Protein AF-A0A2E1X8Z5-F1 (afdb_monomer)

Structure (mmCIF, N/CA/C/O backbone):
data_AF-A0A2E1X8Z5-F1
#
_entry.id   AF-A0A2E1X8Z5-F1
#
loop_
_atom_site.group_PDB
_atom_site.id
_atom_site.type_symbol
_atom_site.label_atom_id
_atom_site.label_alt_id
_atom_site.label_comp_id
_atom_site.label_asym_id
_atom_site.label_entity_id
_atom_site.label_seq_id
_ato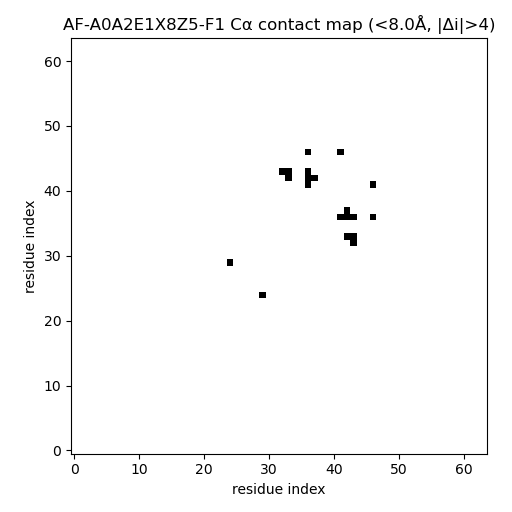m_site.pdbx_PDB_ins_code
_atom_site.Cartn_x
_atom_site.Cartn_y
_atom_site.Cartn_z
_atom_site.occupancy
_atom_site.B_iso_or_equiv
_atom_site.auth_seq_id
_atom_site.auth_comp_id
_atom_site.auth_asym_id
_atom_site.auth_atom_id
_atom_site.pdbx_PDB_model_num
ATOM 1 N N . MET A 1 1 ? -36.756 -53.065 -0.742 1.00 40.44 1 MET A N 1
ATOM 2 C CA . MET A 1 1 ? -35.418 -53.047 -0.113 1.00 40.44 1 MET A CA 1
ATOM 3 C C . MET A 1 1 ? -35.133 -51.629 0.337 1.00 40.44 1 MET A C 1
ATOM 5 O O . MET A 1 1 ? -34.924 -50.758 -0.495 1.00 40.44 1 MET A O 1
ATOM 9 N N . ALA A 1 2 ? -35.233 -51.404 1.643 1.00 51.22 2 ALA A N 1
ATOM 10 C CA . ALA A 1 2 ? -34.836 -50.168 2.294 1.00 51.22 2 ALA A CA 1
ATOM 11 C C . ALA A 1 2 ? -33.308 -50.105 2.389 1.00 51.22 2 ALA A C 1
ATOM 13 O O . ALA A 1 2 ? -32.678 -51.102 2.744 1.00 51.22 2 ALA A O 1
ATOM 14 N N . LYS A 1 3 ? -32.732 -48.934 2.122 1.00 52.44 3 LYS A N 1
ATOM 15 C CA . LYS A 1 3 ? -31.485 -48.503 2.756 1.00 52.44 3 LYS A CA 1
ATOM 16 C C . LYS A 1 3 ? -31.629 -47.034 3.144 1.00 52.44 3 LYS A C 1
ATOM 18 O O . LYS A 1 3 ? -31.616 -46.144 2.301 1.00 52.44 3 LYS A O 1
ATOM 23 N N . GLU A 1 4 ? -31.843 -46.833 4.436 1.00 47.94 4 GLU A N 1
ATOM 24 C CA . GLU A 1 4 ? -31.750 -45.566 5.153 1.00 47.94 4 GLU A CA 1
ATOM 25 C C . GLU A 1 4 ? -30.273 -45.161 5.351 1.00 47.94 4 GLU A C 1
ATOM 27 O O . GLU A 1 4 ? -29.451 -46.037 5.600 1.00 47.94 4 GLU A O 1
ATOM 32 N N . LYS A 1 5 ? -29.997 -43.847 5.192 1.00 60.78 5 LYS A N 1
ATOM 33 C CA . LYS A 1 5 ? -29.266 -42.876 6.068 1.00 60.78 5 LYS A CA 1
ATOM 34 C C . LYS A 1 5 ? -27.949 -43.314 6.766 1.00 60.78 5 LYS A C 1
ATOM 36 O O . LYS A 1 5 ? -27.853 -44.470 7.153 1.00 60.78 5 LYS A O 1
ATOM 41 N N . PRO A 1 6 ? -26.953 -42.419 7.032 1.00 53.50 6 PRO A N 1
ATOM 42 C CA . PRO A 1 6 ? -27.112 -41.153 7.795 1.00 53.50 6 PRO A CA 1
ATOM 43 C C . PRO A 1 6 ? -26.249 -39.957 7.292 1.00 53.50 6 PRO A C 1
ATOM 45 O O . PRO A 1 6 ? -25.343 -40.128 6.490 1.00 53.50 6 PRO A O 1
ATOM 48 N N . ALA A 1 7 ? -26.688 -38.701 7.437 1.00 49.28 7 ALA A N 1
ATOM 49 C CA . ALA A 1 7 ? -26.656 -37.765 8.580 1.00 49.28 7 ALA A CA 1
ATOM 50 C C . ALA A 1 7 ? -25.362 -36.926 8.699 1.00 49.28 7 ALA A C 1
ATOM 52 O O . ALA A 1 7 ? -24.268 -37.459 8.807 1.00 49.28 7 ALA A O 1
ATOM 53 N N . ASP A 1 8 ? -25.586 -35.607 8.672 1.00 55.44 8 ASP A N 1
ATOM 54 C CA . ASP A 1 8 ? -24.934 -34.518 9.415 1.00 55.44 8 ASP A CA 1
ATOM 55 C C . ASP A 1 8 ? -23.425 -34.597 9.708 1.00 55.44 8 ASP A C 1
ATOM 57 O O . ASP A 1 8 ? -22.993 -35.320 10.598 1.00 55.44 8 ASP A O 1
ATOM 61 N N . GLU A 1 9 ? -22.647 -33.701 9.091 1.00 51.19 9 GLU A N 1
ATOM 62 C CA . GLU A 1 9 ? -21.509 -33.121 9.805 1.00 51.19 9 GLU A CA 1
ATOM 63 C C . GLU A 1 9 ? -21.317 -31.648 9.426 1.00 51.19 9 GLU A C 1
ATOM 65 O O . GLU A 1 9 ? -20.853 -31.282 8.342 1.00 51.19 9 GLU A O 1
ATOM 70 N N . LYS A 1 10 ? -21.722 -30.790 10.365 1.00 52.16 10 LYS A N 1
ATOM 71 C CA . LYS A 1 10 ? -21.284 -29.404 10.554 1.00 52.16 10 LYS A CA 1
ATOM 72 C C . LYS A 1 10 ? -19.873 -29.145 10.004 1.00 52.16 10 LYS A C 1
ATOM 74 O O . LYS A 1 10 ? -18.886 -29.359 10.698 1.00 52.16 10 LYS A O 1
ATOM 79 N N . ARG A 1 11 ? -19.760 -28.531 8.826 1.00 53.25 11 ARG A N 1
ATOM 80 C CA . ARG A 1 11 ? -18.534 -27.811 8.451 1.00 53.25 11 ARG A CA 1
ATOM 81 C C . ARG A 1 11 ? -18.741 -26.335 8.712 1.00 53.25 11 ARG A C 1
ATOM 83 O O . ARG A 1 11 ? -19.250 -25.591 7.884 1.00 53.25 11 ARG A O 1
ATOM 90 N N . GLU A 1 12 ? -18.445 -26.018 9.967 1.00 52.44 12 GLU A N 1
ATOM 91 C CA . GLU A 1 12 ? -17.808 -24.807 10.466 1.00 52.44 12 GLU A CA 1
ATOM 92 C C . GLU A 1 12 ? -17.987 -23.533 9.637 1.00 52.44 12 GLU A C 1
ATOM 94 O O . GLU A 1 12 ? -17.616 -23.443 8.469 1.00 52.44 12 GLU A O 1
ATOM 99 N N . LYS A 1 13 ? -18.464 -22.494 10.328 1.00 51.31 13 LYS A N 1
ATOM 100 C CA . LYS A 1 13 ? -18.427 -21.085 9.935 1.00 51.31 13 LYS A CA 1
ATOM 101 C C . LYS A 1 13 ? -17.007 -20.692 9.490 1.00 51.31 13 LYS A C 1
ATOM 103 O O . LYS A 1 13 ? -16.251 -20.096 10.258 1.00 51.31 13 LYS A O 1
ATOM 108 N N . LYS A 1 14 ? -16.631 -20.992 8.244 1.00 52.38 14 LYS A N 1
ATOM 109 C CA . LYS A 1 14 ? -15.426 -20.460 7.612 1.00 52.38 14 LYS A CA 1
ATOM 110 C C . LYS A 1 14 ? -15.694 -18.979 7.421 1.00 52.38 14 LYS A C 1
ATOM 112 O O . LYS A 1 14 ? -16.403 -18.570 6.507 1.00 52.38 14 LYS A O 1
ATOM 117 N N . ASN A 1 15 ? -15.219 -18.215 8.402 1.00 50.94 15 ASN A N 1
ATOM 118 C CA . ASN A 1 15 ? -14.992 -16.782 8.362 1.00 50.94 15 ASN A CA 1
ATOM 11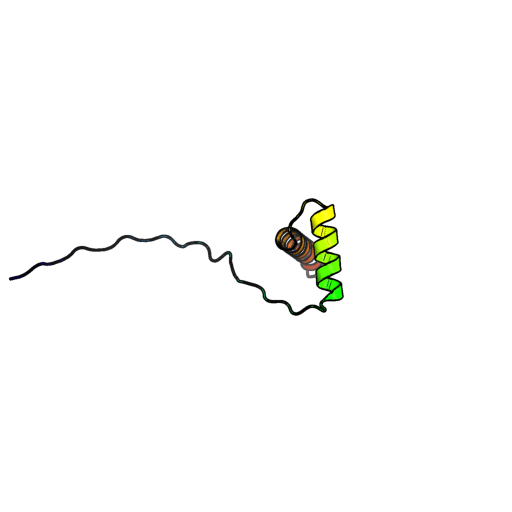9 C C . ASN A 1 15 ? -14.848 -16.334 6.902 1.00 50.94 15 ASN A C 1
ATOM 121 O O . ASN A 1 15 ? -13.808 -16.580 6.293 1.00 50.94 15 ASN A O 1
ATOM 125 N N . LYS A 1 16 ? -15.899 -15.721 6.344 1.00 52.06 16 LYS A N 1
ATOM 126 C CA . LYS A 1 16 ? -15.868 -15.038 5.047 1.00 52.06 16 LYS A CA 1
ATOM 127 C C . LYS A 1 16 ? -14.958 -13.816 5.200 1.00 52.06 16 LYS A C 1
ATOM 129 O O . LYS A 1 16 ? -15.430 -12.693 5.313 1.00 52.06 16 LYS A O 1
ATOM 134 N N . LYS A 1 17 ? -13.650 -14.045 5.318 1.00 57.16 17 LYS A N 1
ATOM 135 C CA . LYS A 1 17 ? -12.619 -13.000 5.276 1.00 57.16 17 LYS A CA 1
ATOM 136 C C . LYS A 1 17 ? -12.266 -12.627 3.839 1.00 57.16 17 LYS A C 1
ATOM 138 O O . LYS A 1 17 ? -11.526 -11.674 3.628 1.00 57.16 17 LYS A O 1
ATOM 143 N N . ASP A 1 18 ? -12.835 -13.330 2.868 1.00 54.25 18 ASP A N 1
ATOM 144 C CA . ASP A 1 18 ? -12.572 -13.139 1.450 1.00 54.25 18 ASP A CA 1
ATOM 145 C C . ASP A 1 18 ? -13.767 -12.461 0.774 1.00 54.25 18 ASP A C 1
ATOM 147 O O . ASP A 1 18 ? -14.353 -12.977 -0.174 1.00 54.25 18 ASP A O 1
ATOM 151 N N . SER A 1 19 ? -14.164 -11.285 1.270 1.00 62.75 19 SER A N 1
ATOM 152 C CA . SER A 1 19 ? -14.894 -10.351 0.411 1.00 62.75 19 SER A CA 1
ATOM 153 C C . SER A 1 19 ? -13.899 -9.848 -0.631 1.00 62.75 19 SER A C 1
ATOM 155 O O . SER A 1 19 ? -13.002 -9.064 -0.317 1.00 62.75 19 SER A O 1
ATOM 157 N N . GLN A 1 20 ? -14.008 -10.352 -1.859 1.00 66.81 20 GLN A N 1
ATOM 158 C CA . GLN A 1 20 ? -13.194 -9.889 -2.976 1.00 66.81 20 GLN A CA 1
ATOM 159 C C . GLN A 1 20 ? -13.552 -8.430 -3.281 1.00 66.81 20 GLN A C 1
ATOM 161 O O . GLN A 1 20 ? -14.689 -8.121 -3.632 1.00 66.81 20 GLN A O 1
ATOM 166 N N . LEU A 1 21 ? -12.579 -7.530 -3.150 1.00 73.38 21 LEU A N 1
ATOM 167 C CA . LEU A 1 21 ? -12.726 -6.129 -3.523 1.00 73.38 21 LEU A CA 1
ATOM 168 C C . LEU A 1 21 ? -12.149 -5.936 -4.928 1.00 73.38 21 LEU A C 1
ATOM 170 O O . LEU A 1 21 ? -10.936 -6.005 -5.117 1.00 73.38 21 LEU A O 1
ATOM 174 N N . VAL A 1 22 ? -13.018 -5.722 -5.917 1.00 75.94 22 VAL A N 1
ATOM 175 C CA . VAL A 1 22 ? -12.600 -5.403 -7.289 1.00 75.94 22 VAL A CA 1
ATOM 176 C C . VAL A 1 22 ? -12.581 -3.889 -7.445 1.00 75.94 22 VAL A C 1
ATOM 178 O O . VAL A 1 22 ? -13.630 -3.250 -7.461 1.00 75.94 22 VAL A O 1
ATOM 181 N N . ILE A 1 23 ? -11.386 -3.315 -7.567 1.00 78.88 23 ILE A N 1
ATOM 182 C CA . ILE A 1 23 ? -11.188 -1.883 -7.805 1.00 78.88 23 ILE A CA 1
ATOM 183 C C . ILE A 1 23 ? -10.681 -1.707 -9.235 1.00 78.88 23 ILE A C 1
ATOM 185 O O . ILE A 1 23 ? -9.779 -2.421 -9.673 1.00 78.88 23 ILE A O 1
ATOM 189 N N . ARG A 1 24 ? -11.265 -0.760 -9.973 1.00 83.25 24 ARG A N 1
ATOM 190 C CA . ARG A 1 24 ? -10.767 -0.368 -11.296 1.00 83.25 24 ARG A CA 1
ATOM 191 C C . ARG A 1 24 ? -9.726 0.732 -11.127 1.00 83.25 24 ARG A C 1
ATOM 193 O O . ARG A 1 24 ? -10.005 1.750 -10.504 1.00 83.25 24 ARG A O 1
ATOM 200 N N . LEU A 1 25 ? -8.544 0.509 -11.686 1.00 84.81 25 LEU A N 1
ATOM 201 C CA . LEU A 1 25 ? -7.401 1.420 -11.649 1.00 84.81 25 LEU A CA 1
ATOM 202 C C . LEU A 1 25 ? -6.947 1.666 -13.089 1.00 84.81 25 L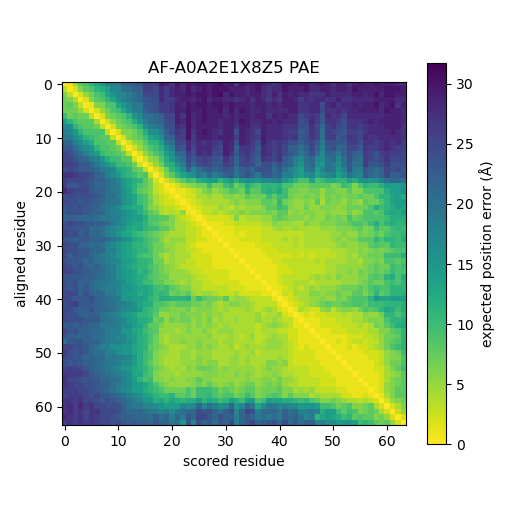EU A C 1
ATOM 204 O O . LEU A 1 25 ? -7.171 0.815 -13.954 1.00 84.81 25 LEU A O 1
ATOM 208 N N . ASN A 1 26 ? -6.248 2.772 -13.337 1.00 90.94 26 ASN A N 1
ATOM 209 C CA . ASN A 1 26 ? -5.510 2.907 -14.588 1.00 90.94 26 ASN A CA 1
ATOM 210 C C . ASN A 1 26 ? -4.337 1.909 -14.614 1.00 90.94 26 ASN A C 1
ATOM 212 O O . ASN A 1 26 ? -3.721 1.642 -13.578 1.00 90.94 26 ASN A O 1
ATOM 216 N N . ARG A 1 27 ? -4.020 1.368 -15.795 1.00 87.56 27 ARG A N 1
ATOM 217 C CA . ARG A 1 27 ? -3.006 0.315 -15.950 1.00 87.56 27 ARG A CA 1
ATOM 218 C C . ARG A 1 27 ? -1.632 0.772 -15.461 1.00 87.56 27 ARG A C 1
ATOM 220 O O . ARG A 1 27 ? -1.012 0.077 -14.670 1.00 87.56 27 ARG A O 1
ATOM 227 N N . GLU A 1 28 ? -1.231 1.984 -15.832 1.00 91.75 28 GLU A N 1
ATOM 228 C CA . GLU A 1 28 ? 0.056 2.569 -15.436 1.00 91.75 28 GLU A CA 1
ATOM 229 C C . GLU A 1 28 ? 0.213 2.684 -13.915 1.00 91.75 28 GLU A C 1
ATOM 231 O O . GLU A 1 28 ? 1.291 2.444 -13.376 1.00 91.75 28 GLU A O 1
ATOM 236 N N . LEU A 1 29 ? -0.871 3.021 -13.208 1.00 87.38 29 LEU A N 1
ATOM 237 C CA . LEU A 1 29 ? -0.860 3.135 -11.751 1.00 87.38 29 LEU A CA 1
ATOM 238 C C . LEU A 1 29 ? -0.747 1.761 -11.091 1.00 87.38 29 LEU A C 1
ATOM 240 O O . LEU A 1 29 ? 0.011 1.607 -10.138 1.00 87.38 29 LEU A O 1
ATOM 244 N N . ARG A 1 30 ? -1.476 0.761 -11.606 1.00 87.12 30 ARG A N 1
ATOM 245 C CA . ARG A 1 30 ? -1.363 -0.625 -11.138 1.00 87.12 30 ARG A CA 1
ATOM 246 C C . ARG A 1 30 ? 0.062 -1.135 -11.308 1.00 87.12 30 ARG A C 1
ATOM 248 O O . ARG A 1 30 ? 0.592 -1.694 -10.359 1.00 87.12 30 ARG A O 1
ATOM 255 N N . ASP A 1 31 ? 0.641 -0.975 -12.495 1.00 89.50 31 ASP A N 1
ATOM 256 C CA . ASP A 1 31 ? 1.969 -1.512 -12.790 1.00 89.50 31 ASP A CA 1
ATOM 257 C C . ASP A 1 31 ? 3.030 -0.852 -11.899 1.00 89.50 31 ASP A C 1
ATOM 259 O O . ASP A 1 31 ? 3.773 -1.569 -11.242 1.00 89.50 31 ASP A O 1
ATOM 263 N N . ARG A 1 32 ? 3.005 0.479 -11.720 1.00 90.56 32 ARG A N 1
ATOM 264 C CA . ARG A 1 32 ? 3.889 1.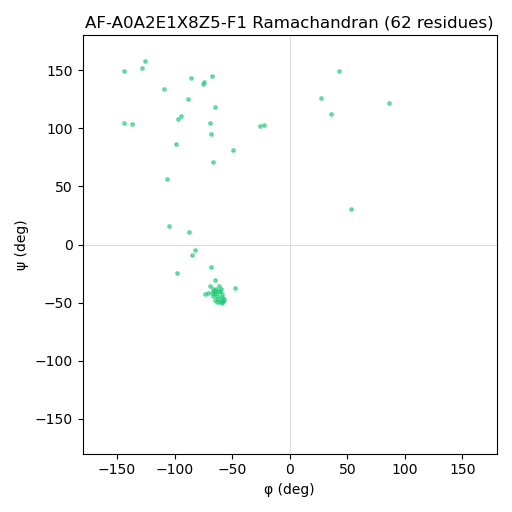157 -10.748 1.00 90.56 32 ARG A CA 1
ATOM 265 C C . ARG A 1 32 ? 3.682 0.691 -9.306 1.00 90.56 32 ARG A C 1
ATOM 267 O O . ARG A 1 32 ? 4.641 0.577 -8.556 1.00 90.56 32 ARG A O 1
ATOM 274 N N . PHE A 1 33 ? 2.435 0.465 -8.893 1.00 87.62 33 PHE A N 1
ATOM 275 C CA . PHE A 1 33 ? 2.139 0.000 -7.537 1.00 87.62 33 PHE A CA 1
ATOM 276 C C . PHE A 1 33 ? 2.649 -1.422 -7.299 1.00 87.62 33 PHE A C 1
ATOM 278 O O . PHE A 1 33 ? 3.186 -1.702 -6.233 1.00 87.62 33 PHE A O 1
ATOM 285 N N . VAL A 1 34 ? 2.480 -2.315 -8.276 1.00 87.75 34 VAL A N 1
ATOM 286 C CA . VAL A 1 34 ? 2.970 -3.695 -8.190 1.00 87.75 34 VAL A CA 1
ATOM 287 C C . VAL A 1 34 ? 4.497 -3.722 -8.178 1.00 87.75 34 VAL A C 1
ATOM 289 O O . VAL A 1 34 ? 5.048 -4.381 -7.308 1.00 87.75 34 VAL A O 1
ATOM 292 N N . ASP A 1 35 ? 5.151 -2.942 -9.038 1.00 91.62 35 ASP A N 1
ATOM 293 C CA . ASP A 1 35 ? 6.614 -2.822 -9.106 1.00 91.62 35 ASP A CA 1
ATOM 294 C C . ASP A 1 35 ? 7.215 -2.368 -7.759 1.00 91.62 35 ASP A C 1
ATOM 296 O O . ASP A 1 35 ? 8.109 -3.008 -7.212 1.00 91.62 35 ASP A O 1
ATOM 300 N N . LEU A 1 36 ? 6.614 -1.348 -7.132 1.00 90.38 36 LEU A N 1
ATOM 301 C CA . LEU A 1 36 ? 6.985 -0.910 -5.781 1.00 90.38 36 LEU A CA 1
ATOM 302 C C . LEU A 1 36 ? 6.728 -1.979 -4.712 1.00 90.38 36 LEU A C 1
ATOM 304 O O . LEU A 1 36 ? 7.500 -2.111 -3.767 1.00 90.38 36 LEU A O 1
ATOM 308 N N . CYS A 1 37 ? 5.631 -2.730 -4.826 1.00 89.56 37 CYS A N 1
ATOM 309 C CA . CYS A 1 37 ? 5.349 -3.820 -3.893 1.00 89.56 37 CYS A CA 1
ATOM 310 C C . CYS A 1 37 ? 6.416 -4.923 -3.994 1.00 89.56 37 CYS A C 1
ATOM 312 O O . CYS A 1 37 ? 6.834 -5.446 -2.962 1.00 89.56 37 CYS A O 1
ATOM 314 N N . GLU A 1 38 ? 6.866 -5.247 -5.210 1.00 86.88 38 GLU A N 1
ATOM 315 C CA . GLU A 1 38 ? 7.935 -6.220 -5.455 1.00 86.88 38 GLU A CA 1
ATOM 316 C C . GLU A 1 38 ? 9.282 -5.740 -4.900 1.00 86.88 38 GLU A C 1
ATOM 318 O O . GLU A 1 38 ? 9.969 -6.522 -4.247 1.00 86.88 38 GLU A O 1
ATOM 323 N N . GLU A 1 39 ? 9.620 -4.454 -5.052 1.00 89.44 39 GLU A N 1
ATOM 324 C CA . GLU A 1 39 ? 10.822 -3.857 -4.443 1.00 89.44 39 GLU A CA 1
ATOM 325 C C . GLU A 1 39 ? 10.798 -3.930 -2.904 1.00 89.44 39 GLU A C 1
ATOM 327 O O . GLU A 1 39 ? 11.824 -4.145 -2.260 1.00 89.44 39 GLU A O 1
ATOM 332 N N . LEU A 1 40 ? 9.614 -3.790 -2.304 1.00 85.25 40 LEU A N 1
ATOM 333 C CA . LEU A 1 40 ? 9.398 -3.831 -0.855 1.00 85.25 40 LEU A CA 1
ATOM 334 C C . LEU A 1 40 ? 9.173 -5.252 -0.303 1.00 85.25 40 LEU A C 1
ATOM 336 O O . LEU A 1 40 ? 8.743 -5.395 0.848 1.00 85.25 40 LEU A O 1
ATOM 340 N N . ASP A 1 41 ? 9.405 -6.302 -1.102 1.00 82.94 41 ASP A N 1
ATOM 341 C CA . ASP A 1 41 ? 9.216 -7.712 -0.713 1.00 82.94 41 ASP A CA 1
ATOM 342 C C . ASP A 1 41 ? 7.798 -8.000 -0.156 1.00 82.94 41 ASP A C 1
ATOM 344 O O . ASP A 1 41 ? 7.567 -8.846 0.718 1.00 82.94 41 ASP A O 1
ATOM 348 N N . THR A 1 42 ? 6.799 -7.250 -0.637 1.00 83.69 42 THR A N 1
ATOM 349 C CA . THR A 1 42 ? 5.428 -7.270 -0.116 1.00 83.69 42 THR A CA 1
ATOM 350 C C . THR A 1 42 ? 4.411 -7.492 -1.236 1.00 83.69 42 THR A C 1
ATOM 352 O O . THR A 1 42 ? 4.616 -7.150 -2.390 1.00 83.69 42 THR A O 1
ATOM 355 N N . SER A 1 43 ? 3.259 -8.096 -0.925 1.00 82.69 43 SER A N 1
ATOM 356 C CA . SER A 1 43 ? 2.188 -8.230 -1.922 1.00 82.69 43 SER A CA 1
ATOM 357 C C . SER A 1 43 ? 1.299 -6.989 -1.962 1.00 82.69 43 SER A C 1
ATOM 359 O O . SER A 1 43 ? 0.917 -6.462 -0.915 1.00 82.69 43 SER A O 1
ATOM 361 N N . ALA A 1 44 ? 0.843 -6.620 -3.161 1.00 83.50 44 ALA A N 1
ATOM 362 C CA . ALA A 1 44 ? -0.163 -5.576 -3.382 1.00 83.50 44 ALA A CA 1
ATOM 363 C C . ALA A 1 44 ? -1.388 -5.713 -2.454 1.00 83.50 44 ALA A C 1
ATOM 365 O O . ALA A 1 44 ? -1.923 -4.729 -1.945 1.00 83.50 44 ALA A O 1
ATOM 366 N N . ALA A 1 45 ? -1.818 -6.949 -2.181 1.00 82.00 45 ALA A N 1
ATOM 367 C CA . ALA A 1 45 ? -2.919 -7.227 -1.263 1.00 82.00 45 ALA A CA 1
ATOM 368 C C . ALA A 1 45 ? -2.573 -6.931 0.207 1.00 82.00 45 ALA A C 1
ATOM 370 O O . ALA A 1 45 ? -3.446 -6.512 0.970 1.00 82.00 45 ALA A O 1
ATOM 371 N N . ARG A 1 46 ? -1.325 -7.168 0.628 1.00 82.56 46 ARG A N 1
ATOM 372 C CA . ARG A 1 46 ? -0.853 -6.903 1.992 1.00 82.56 46 ARG A CA 1
ATOM 373 C C . ARG A 1 46 ? -0.678 -5.405 2.228 1.00 82.56 46 ARG A C 1
ATOM 375 O O . ARG A 1 46 ? -1.181 -4.933 3.247 1.00 82.56 46 ARG A O 1
ATOM 382 N N . GLU A 1 47 ? -0.117 -4.681 1.262 1.00 87.56 47 GLU A N 1
ATOM 383 C CA . GLU A 1 47 ? -0.033 -3.216 1.301 1.00 87.56 47 GLU A CA 1
ATOM 384 C C . GLU A 1 47 ? -1.417 -2.576 1.320 1.00 87.56 47 GLU A C 1
ATOM 386 O O . GLU A 1 47 ? -1.709 -1.771 2.201 1.00 87.56 47 GLU A O 1
ATOM 391 N N . LEU A 1 48 ? -2.335 -3.008 0.448 1.00 84.44 48 LEU A N 1
ATOM 392 C CA . LEU A 1 48 ? -3.693 -2.461 0.435 1.00 84.44 48 LEU A CA 1
ATOM 393 C C . LEU A 1 48 ? -4.425 -2.708 1.764 1.00 84.44 48 LEU A C 1
ATOM 395 O O . LEU A 1 48 ? -5.085 -1.811 2.280 1.00 84.44 48 LEU A O 1
ATOM 399 N N . ARG A 1 49 ? -4.287 -3.897 2.368 1.00 84.19 49 ARG A N 1
ATOM 400 C CA . ARG A 1 49 ? -4.876 -4.191 3.689 1.00 84.19 49 ARG A CA 1
ATOM 401 C C . ARG A 1 49 ? -4.242 -3.360 4.806 1.00 84.19 49 ARG A C 1
ATOM 403 O O . ARG A 1 49 ? -4.961 -2.936 5.710 1.00 84.19 49 ARG A O 1
ATOM 410 N N . GLY A 1 50 ? -2.923 -3.168 4.775 1.00 86.00 50 GLY A N 1
ATOM 411 C CA . GLY A 1 50 ? -2.196 -2.327 5.728 1.00 86.00 50 GLY A CA 1
ATOM 412 C C . GLY A 1 50 ? -2.645 -0.874 5.628 1.00 86.00 50 GLY A C 1
ATOM 413 O O . GLY A 1 50 ? -3.070 -0.292 6.626 1.00 86.00 50 GLY A O 1
ATOM 414 N N . PHE A 1 51 ? -2.680 -0.353 4.403 1.00 86.44 51 PHE A N 1
ATOM 415 C CA . PHE A 1 51 ? -3.166 0.981 4.089 1.00 86.44 51 PHE A CA 1
ATOM 416 C C . PHE A 1 51 ? -4.611 1.175 4.546 1.00 86.44 51 PHE A C 1
ATOM 418 O O . PHE A 1 51 ? -4.896 2.122 5.266 1.00 86.44 51 PHE A O 1
ATOM 425 N N . MET A 1 52 ? -5.520 0.248 4.224 1.00 87.38 52 MET A N 1
ATOM 426 C CA . MET A 1 52 ? -6.917 0.317 4.671 1.00 87.38 52 MET A CA 1
ATOM 427 C C . MET A 1 52 ? -7.039 0.337 6.199 1.00 87.38 52 MET A C 1
ATOM 429 O O . MET A 1 52 ? -7.825 1.115 6.733 1.00 87.38 52 MET A O 1
ATOM 433 N N . LYS A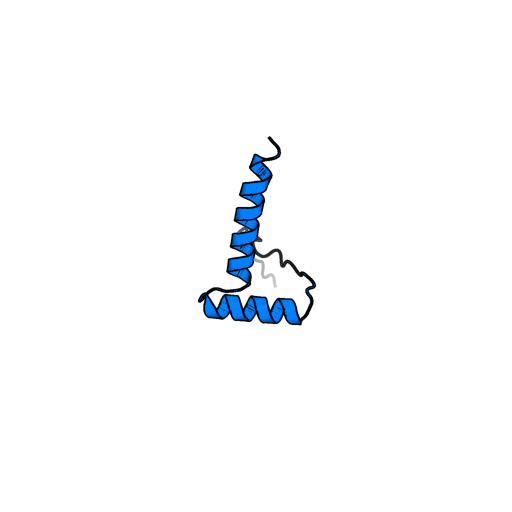 1 53 ? -6.264 -0.485 6.918 1.00 86.06 53 LYS A N 1
ATOM 434 C CA . LYS A 1 53 ? -6.273 -0.496 8.390 1.00 86.06 53 LYS A CA 1
ATOM 435 C C . LYS A 1 53 ? -5.767 0.817 8.975 1.00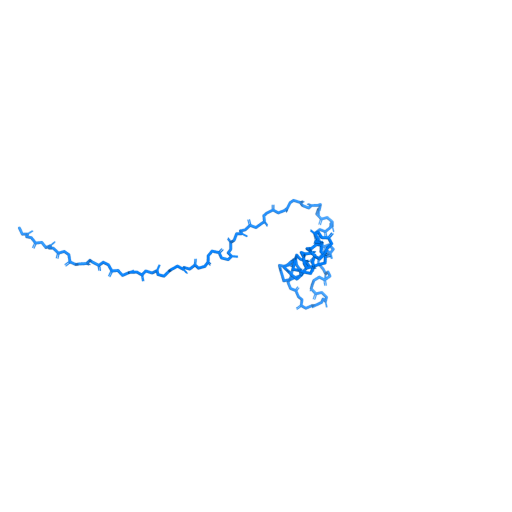 86.06 53 LYS A C 1
ATOM 437 O O . LYS A 1 53 ? -6.394 1.354 9.884 1.00 86.06 53 LYS A O 1
ATOM 442 N N . GLU A 1 54 ? -4.639 1.314 8.477 1.00 88.62 54 GLU A N 1
ATOM 443 C CA . GLU A 1 54 ? -4.071 2.574 8.947 1.00 88.62 54 GLU A CA 1
ATOM 444 C C . GLU A 1 54 ? -4.996 3.750 8.624 1.00 88.62 54 GLU A C 1
ATOM 446 O O . GLU A 1 54 ? -5.225 4.604 9.479 1.00 88.62 54 GLU A O 1
ATOM 451 N N . PHE A 1 55 ? -5.568 3.762 7.422 1.00 89.44 55 PHE A N 1
ATOM 452 C CA . PHE A 1 55 ? -6.510 4.774 6.971 1.00 89.44 55 PHE A CA 1
ATOM 453 C C . PHE A 1 55 ? -7.758 4.802 7.855 1.00 89.44 55 PHE A C 1
ATOM 455 O O . PHE A 1 55 ? -8.115 5.862 8.362 1.00 89.44 55 PHE A O 1
ATOM 462 N N . VAL A 1 56 ? -8.377 3.645 8.120 1.00 88.94 56 VAL A N 1
ATOM 463 C CA . VAL A 1 56 ? -9.519 3.564 9.044 1.00 88.94 56 VAL A CA 1
ATOM 464 C C . VAL A 1 56 ? -9.113 4.066 10.426 1.00 88.94 56 VAL A C 1
ATOM 466 O O . VAL A 1 56 ? -9.783 4.945 10.945 1.00 88.94 56 VAL A O 1
ATOM 469 N N . ARG A 1 57 ? -7.982 3.618 10.989 1.00 89.88 57 ARG A N 1
ATOM 470 C CA . ARG A 1 57 ? -7.525 4.081 12.311 1.00 89.88 57 ARG A CA 1
ATOM 471 C C . ARG A 1 57 ? -7.346 5.604 12.370 1.00 89.88 57 ARG A C 1
ATOM 473 O O . ARG A 1 57 ? -7.833 6.235 13.297 1.00 89.88 57 ARG A O 1
ATOM 480 N N . LYS A 1 58 ? -6.677 6.194 11.373 1.00 88.75 58 LYS A N 1
ATOM 481 C CA . LYS A 1 58 ? -6.411 7.643 11.302 1.00 88.75 58 LYS A CA 1
ATOM 482 C C . LYS A 1 58 ? -7.681 8.489 11.155 1.00 88.75 58 LYS A C 1
ATOM 484 O O . LYS A 1 58 ? -7.682 9.645 11.571 1.00 88.75 58 LYS A O 1
ATOM 489 N N . HIS A 1 59 ? -8.720 7.957 10.514 1.00 87.81 59 HIS A N 1
ATOM 490 C CA . HIS A 1 59 ? -9.955 8.693 10.233 1.00 87.81 59 HIS A CA 1
ATOM 491 C C . HIS A 1 59 ? -11.081 8.415 11.237 1.00 87.81 59 HIS A C 1
ATOM 493 O O . HIS A 1 59 ? -11.925 9.287 11.426 1.00 87.81 59 HIS A O 1
ATOM 499 N N . ASP A 1 60 ? -11.072 7.266 11.912 1.00 78.00 60 ASP A N 1
ATOM 500 C CA . ASP A 1 60 ? -12.020 6.932 12.984 1.00 78.00 60 ASP A CA 1
ATOM 501 C C . ASP A 1 60 ? -11.808 7.839 14.210 1.00 78.00 60 ASP A C 1
ATOM 503 O O . ASP A 1 60 ? -12.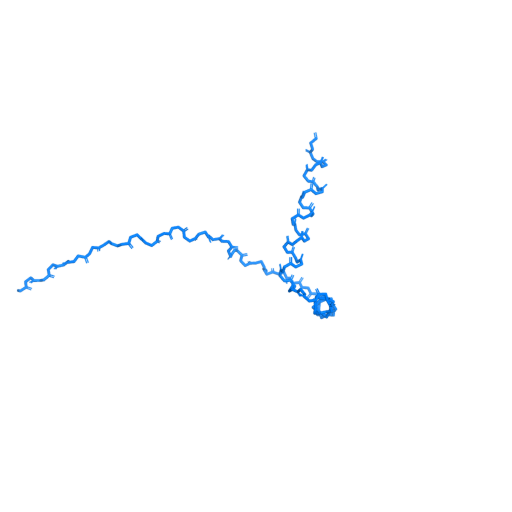765 8.369 14.765 1.00 78.00 60 ASP A O 1
ATOM 507 N N . GLU A 1 61 ? -10.549 8.160 14.545 1.00 63.31 61 GLU A N 1
ATOM 508 C CA . GLU A 1 61 ? -10.219 9.112 15.621 1.00 63.31 61 GLU A CA 1
ATOM 509 C C . GLU A 1 61 ? -10.610 10.566 15.312 1.00 63.31 61 GLU A C 1
ATOM 511 O O . GLU A 1 61 ? -10.741 11.370 16.228 1.00 63.31 61 GLU A O 1
ATOM 516 N N . LYS A 1 62 ? -10.817 10.925 14.038 1.00 58.53 62 LYS A N 1
ATOM 517 C CA . LYS A 1 62 ? -11.273 12.273 13.651 1.00 58.53 62 LYS A CA 1
ATOM 518 C C . LYS A 1 62 ? -12.792 12.444 13.699 1.00 58.53 62 LYS A C 1
ATOM 520 O O . LYS A 1 62 ? -13.259 13.565 13.523 1.00 58.53 62 LYS A O 1
ATOM 525 N N . GLN A 1 63 ? -13.548 11.364 13.891 1.00 57.2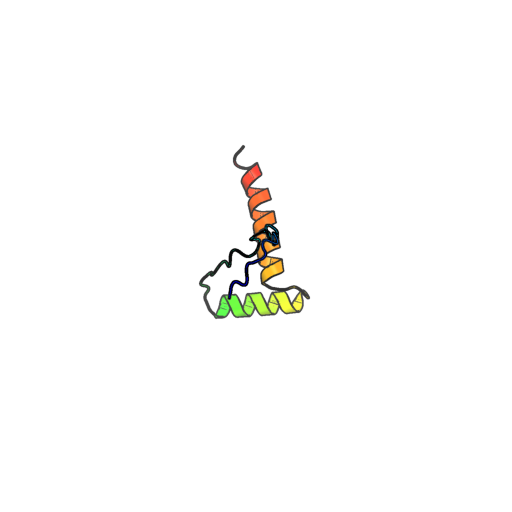2 63 GLN A N 1
ATOM 526 C CA . GLN A 1 63 ? -15.016 11.377 13.901 1.00 57.22 63 GLN A CA 1
ATOM 527 C C . GLN A 1 63 ? -15.612 11.264 15.310 1.00 57.22 63 GLN A C 1
ATOM 529 O O . GLN A 1 63 ? -16.800 10.965 15.450 1.00 57.22 63 GLN A O 1
ATOM 534 N N . LYS A 1 64 ? -14.807 11.497 16.349 1.00 48.31 64 LYS A N 1
ATOM 535 C CA . LYS A 1 64 ? -15.230 11.465 17.748 1.00 48.31 64 LYS A CA 1
ATOM 536 C C . LYS A 1 64 ? -14.943 12.795 18.428 1.00 48.31 64 LYS A C 1
ATOM 538 O O . LYS A 1 64 ? -15.796 13.199 19.246 1.00 48.31 64 LYS A O 1
#

Nearest PDB structures (foldseek):
  7vp3-assembly2_G  TM=4.558E-01  e=9.864E+00  Arabidopsis thaliana

pLDDT: mean 73.99, std 16.22, range [40.44, 91.75]

Sequence (64 aa):
MAKEKPADEKREKKNKKDSQLVIRLNRELRDRFVDLCEELDTSAARELRGFMKEFVRKHDEKQK

Foldseek 3Di:
DDDDDDDDDDDDDPPCPPPPDDDDDPPVVVVVLQVVCVVVVHGPVRVVVVCVVVVCVVVVVVVD

Mean predicted aligned error: 13.0 Å

Radius of gyration: 21.62 Å; Cα contacts (8 Å, |Δi|>4): 10; chains: 1; bounding box: 46×65×34 Å

Solvent-accessible surface area (backbone atoms only — not com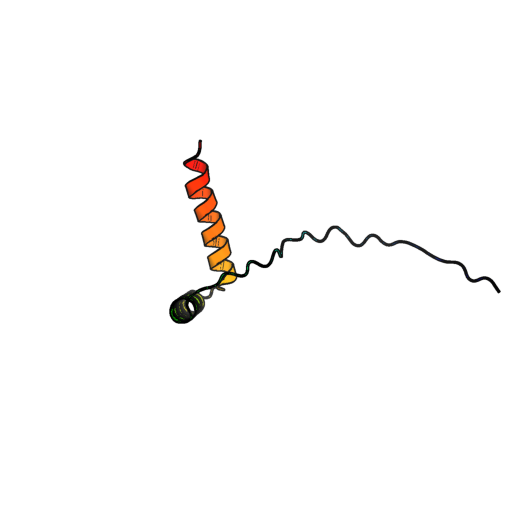parable to full-atom values): 4339 Å² total; per-residue (Å²): 137,89,82,80,85,85,82,89,79,89,78,66,90,73,74,83,78,75,75,81,81,88,78,91,72,59,67,71,60,51,52,54,50,44,52,52,20,58,76,65,78,44,52,60,69,56,51,51,54,51,49,51,51,52,50,47,58,67,51,56,71,74,75,114

Secondary structure (DSSP, 8-state):
--------------------------HHHHHHHHHHHHHTT--HHHHHHHHHHHHHHHHHGGG-